Protein AF-A0A3D4EG14-F1 (afdb_monomer)

Sequence (76 aa):
MVSAERIIAAVSPESAPIKRVIQDVRDRGQLIDASFGRSTKAVLVMDSGHVILSSLTPETLAARISNISEEGIENG

pLDDT: mean 88.83, std 13.97, range [40.12, 98.12]

Secondary structure (DSSP, 8-state):
---GGGEEEEE-TTSHHHHHHHHHHHHTT-EEEESTTSPP-EEEEETTS-EEEESS-HHHHHHHHHHHHHHTTTT-

Nearest PDB structures (foldseek):
  7p1w-assembly1_B  TM=9.874E-01  e=1.183E-09  Geobacillus thermodenitrificans NG80-2
  7bm2-assembly1_D  TM=9.834E-01  e=3.787E-09  Geobacillus thermodenitrificans NG80-2
  7bme-assembly1_B  TM=9.872E-01  e=7.010E-09  Geobacillus thermodenitrificans NG80-2
  7bme-assembly1_D  TM=9.492E-01  e=8.038E-09  Geobacillus thermodenitrificans NG80-2
  6wzk-assembly1_F  TM=5.542E-01  e=9.711E-01  Macaca fascicularis

Structure (mmCIF, N/CA/C/O backbone):
data_AF-A0A3D4EG14-F1
#
_entry.id   AF-A0A3D4EG14-F1
#
loop_
_atom_site.group_PDB
_atom_site.id
_atom_site.type_symbol
_atom_site.label_atom_id
_atom_site.label_alt_id
_atom_site.label_comp_id
_atom_site.label_asym_id
_atom_site.label_entity_id
_atom_site.label_seq_id
_atom_site.pdbx_PDB_ins_code
_atom_site.Cartn_x
_atom_site.Cartn_y
_atom_site.Cartn_z
_atom_site.occupancy
_atom_site.B_iso_or_equiv
_atom_site.auth_seq_id
_atom_site.auth_comp_id
_atom_site.auth_asym_id
_atom_site.auth_atom_id
_atom_site.pdbx_PDB_model_num
ATOM 1 N N . MET A 1 1 ? 3.383 -14.789 3.082 1.00 68.75 1 MET A N 1
ATOM 2 C CA . MET A 1 1 ? 3.215 -15.189 1.667 1.00 68.75 1 MET A CA 1
ATOM 3 C C . MET A 1 1 ? 1.809 -14.803 1.241 1.00 68.75 1 MET A C 1
ATOM 5 O O . MET A 1 1 ? 0.921 -14.846 2.082 1.00 68.75 1 MET A O 1
ATOM 9 N N . VAL A 1 2 ? 1.626 -14.372 -0.005 1.00 78.44 2 VAL A N 1
ATOM 10 C CA . VAL A 1 2 ? 0.318 -14.021 -0.588 1.00 78.44 2 VAL A CA 1
ATOM 11 C C . VAL A 1 2 ? 0.134 -14.866 -1.845 1.00 78.44 2 VAL A C 1
ATOM 13 O O . VAL A 1 2 ? 1.133 -15.184 -2.490 1.00 78.44 2 VAL A O 1
ATOM 16 N N . SER A 1 3 ? -1.097 -15.260 -2.175 1.00 85.69 3 SER A N 1
ATOM 17 C CA . SER A 1 3 ? -1.333 -16.037 -3.397 1.00 85.69 3 SER A CA 1
ATOM 18 C C . SER A 1 3 ? -1.191 -15.131 -4.621 1.00 85.69 3 SER A C 1
ATOM 20 O O . SER A 1 3 ? -1.968 -14.188 -4.770 1.00 85.69 3 SER A O 1
ATOM 22 N N . ALA A 1 4 ? -0.185 -15.383 -5.465 1.00 86.44 4 ALA A N 1
ATOM 23 C CA . ALA A 1 4 ? 0.128 -14.533 -6.618 1.00 86.44 4 ALA A CA 1
ATOM 24 C C . ALA A 1 4 ? -0.98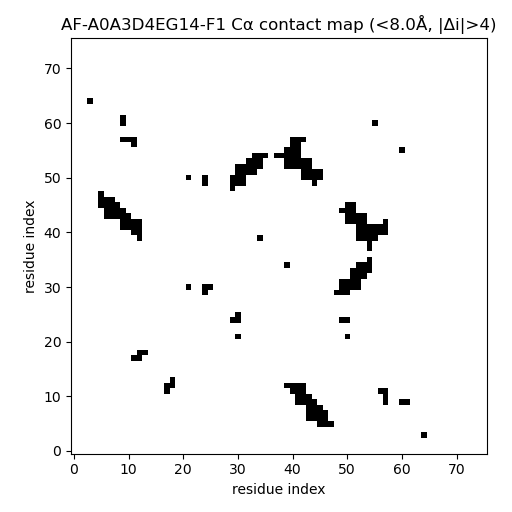7 -14.552 -7.679 1.00 86.44 4 ALA A C 1
ATOM 26 O O . ALA A 1 4 ? -1.337 -13.509 -8.218 1.00 86.44 4 ALA A O 1
ATOM 27 N N . GLU A 1 5 ? -1.605 -15.715 -7.892 1.00 88.38 5 GLU A N 1
ATOM 28 C CA . GLU A 1 5 ? -2.758 -15.942 -8.786 1.00 88.38 5 GLU A CA 1
ATOM 29 C C . GLU A 1 5 ? -3.999 -15.099 -8.441 1.00 88.38 5 GLU A C 1
ATOM 31 O O . GLU A 1 5 ? -4.864 -14.901 -9.289 1.00 88.38 5 GLU A O 1
ATOM 36 N N . ARG A 1 6 ? -4.100 -14.594 -7.205 1.00 91.25 6 ARG A N 1
ATOM 37 C CA . ARG A 1 6 ? -5.256 -13.819 -6.723 1.00 91.25 6 ARG A CA 1
ATOM 38 C C . ARG A 1 6 ? -5.023 -12.311 -6.703 1.00 91.25 6 ARG A C 1
ATOM 40 O O . ARG A 1 6 ? -5.894 -11.554 -6.266 1.00 91.25 6 ARG A O 1
ATOM 47 N N . ILE A 1 7 ? -3.848 -11.865 -7.146 1.00 91.94 7 ILE A N 1
ATOM 48 C CA . ILE A 1 7 ? -3.548 -10.446 -7.325 1.00 91.94 7 ILE A CA 1
ATOM 49 C C . ILE A 1 7 ? -4.185 -9.998 -8.641 1.00 91.94 7 ILE A C 1
ATOM 51 O O . ILE A 1 7 ? -3.800 -10.451 -9.713 1.00 91.94 7 ILE A O 1
ATOM 55 N N . ILE A 1 8 ? -5.137 -9.072 -8.559 1.00 93.69 8 ILE A N 1
ATOM 56 C CA . ILE A 1 8 ? -5.803 -8.486 -9.730 1.00 93.69 8 ILE A CA 1
ATOM 57 C C . ILE A 1 8 ? -4.980 -7.332 -10.305 1.00 93.69 8 ILE A C 1
ATOM 59 O O . ILE A 1 8 ? -4.949 -7.127 -11.516 1.00 93.69 8 ILE A O 1
ATOM 63 N N . ALA A 1 9 ? -4.315 -6.560 -9.441 1.00 92.25 9 ALA A N 1
ATOM 64 C CA . ALA A 1 9 ? -3.494 -5.434 -9.867 1.00 92.25 9 ALA A CA 1
ATOM 65 C C . ALA A 1 9 ? -2.399 -5.090 -8.851 1.00 92.25 9 ALA A C 1
ATOM 67 O O . ALA A 1 9 ? -2.581 -5.245 -7.642 1.00 92.25 9 ALA A O 1
ATOM 68 N N . ALA A 1 10 ? -1.296 -4.534 -9.353 1.00 92.94 10 ALA A N 1
ATOM 69 C CA . ALA A 1 10 ? -0.276 -3.846 -8.570 1.00 92.94 10 ALA A CA 1
ATOM 70 C C . ALA A 1 10 ? -0.178 -2.396 -9.060 1.00 92.94 10 ALA A C 1
ATOM 72 O O . ALA A 1 10 ? 0.132 -2.153 -10.225 1.00 92.94 10 ALA A O 1
ATOM 73 N N . VAL A 1 11 ? -0.464 -1.428 -8.188 1.00 95.06 11 VAL A N 1
ATOM 74 C CA . VAL A 1 11 ? -0.547 -0.003 -8.552 1.00 95.06 11 VAL A CA 1
ATOM 75 C C . VAL A 1 11 ? 0.271 0.878 -7.612 1.00 95.06 11 VAL A C 1
ATOM 77 O O . VAL A 1 11 ? 0.580 0.497 -6.484 1.00 95.06 11 VAL A O 1
ATOM 80 N N . SER A 1 12 ? 0.624 2.078 -8.074 1.00 95.56 12 SER A N 1
ATOM 81 C CA . SER A 1 12 ? 1.305 3.085 -7.254 1.00 95.56 12 SER A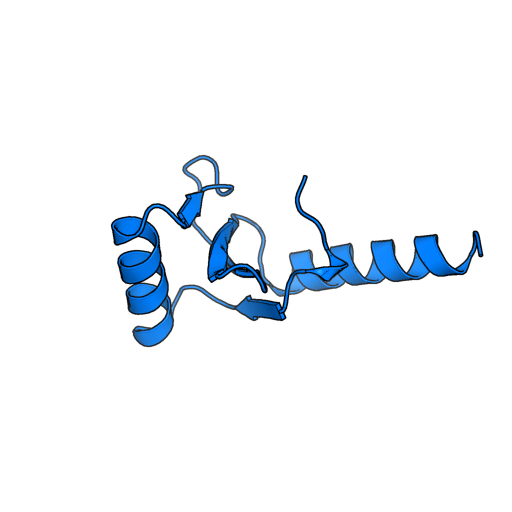 CA 1
ATOM 82 C C . SER A 1 12 ? 0.344 3.737 -6.239 1.00 95.56 12 SER A C 1
ATOM 84 O O . SER A 1 12 ? -0.800 4.040 -6.596 1.00 95.56 12 SER A O 1
ATOM 86 N N . PRO A 1 13 ? 0.785 4.009 -4.993 1.00 95.81 13 PRO A N 1
ATOM 87 C CA . PRO A 1 13 ? -0.037 4.636 -3.955 1.00 95.81 13 PRO A CA 1
ATOM 88 C C . PRO A 1 13 ? -0.242 6.149 -4.137 1.00 95.81 13 PRO A C 1
ATOM 90 O O . PRO A 1 13 ? -0.949 6.765 -3.342 1.00 95.81 13 PRO A O 1
ATOM 93 N N . GLU A 1 14 ? 0.376 6.784 -5.135 1.00 95.50 14 GLU A N 1
ATOM 94 C CA . GLU A 1 14 ? 0.502 8.249 -5.158 1.00 95.50 14 GLU A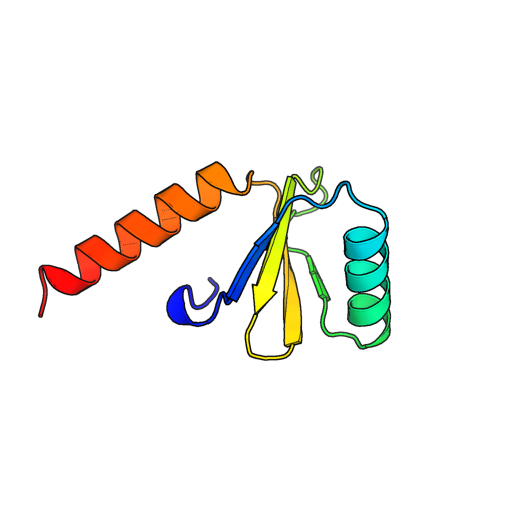 CA 1
ATOM 95 C C . GLU A 1 14 ? -0.794 9.001 -5.481 1.00 95.50 14 GLU A C 1
ATOM 97 O O . GLU A 1 14 ? -0.999 10.127 -5.010 1.00 95.50 14 GLU A O 1
ATOM 102 N N . SER A 1 15 ? -1.691 8.383 -6.252 1.00 96.56 15 SER A N 1
ATOM 103 C CA . SER A 1 15 ? -2.903 9.050 -6.730 1.00 96.56 15 SER A CA 1
ATOM 104 C C . SER A 1 15 ? -3.968 9.204 -5.635 1.00 96.56 15 SER A C 1
ATOM 106 O O . SER A 1 15 ? -4.166 8.327 -4.792 1.00 96.56 15 SER A O 1
ATOM 108 N N . ALA A 1 16 ? -4.713 10.314 -5.673 1.00 97.38 16 ALA A N 1
ATOM 109 C CA . ALA A 1 16 ? -5.803 10.565 -4.727 1.00 97.38 16 ALA A CA 1
ATOM 110 C C . ALA A 1 16 ? -6.878 9.450 -4.698 1.00 97.38 16 ALA A C 1
ATOM 112 O O . ALA A 1 16 ? -7.324 9.109 -3.601 1.00 97.38 16 ALA A O 1
ATOM 113 N N . PRO A 1 17 ? -7.288 8.840 -5.833 1.00 96.44 17 PRO A N 1
ATOM 114 C CA . PRO A 1 17 ? -8.186 7.685 -5.819 1.00 96.44 17 PRO A CA 1
ATOM 115 C C . PRO A 1 17 ? -7.628 6.479 -5.065 1.00 96.44 17 PRO A C 1
ATOM 117 O O . PRO A 1 17 ? -8.349 5.888 -4.268 1.00 96.44 17 PRO A O 1
ATOM 120 N N . ILE A 1 18 ? -6.349 6.146 -5.251 1.00 97.44 18 ILE A N 1
ATOM 121 C CA . ILE A 1 18 ? -5.740 5.003 -4.559 1.00 97.44 18 ILE A CA 1
ATOM 122 C C . ILE A 1 18 ? -5.613 5.271 -3.059 1.00 97.44 18 ILE A C 1
ATOM 124 O O . ILE A 1 18 ? -5.940 4.399 -2.259 1.00 97.44 18 ILE A O 1
ATOM 128 N N . LYS A 1 19 ? -5.245 6.492 -2.656 1.00 97.19 19 LYS A N 1
ATOM 129 C CA . LYS A 1 19 ? -5.226 6.881 -1.235 1.00 97.19 19 LYS A CA 1
ATOM 130 C C . LYS A 1 19 ? -6.602 6.727 -0.576 1.00 97.19 19 LYS A C 1
ATOM 132 O O . LYS A 1 19 ? -6.672 6.256 0.555 1.00 97.19 19 LYS A O 1
ATOM 137 N N . ARG A 1 20 ? -7.687 7.049 -1.294 1.00 97.81 20 ARG A N 1
ATOM 138 C CA . ARG A 1 20 ? -9.062 6.807 -0.820 1.00 97.81 20 ARG A CA 1
ATOM 139 C C . ARG A 1 20 ? -9.370 5.320 -0.671 1.00 97.81 20 ARG A C 1
ATOM 141 O O . ARG A 1 20 ? -9.845 4.924 0.381 1.00 97.81 20 ARG A O 1
ATOM 148 N N . VAL A 1 21 ? -9.013 4.493 -1.654 1.00 97.19 21 VAL A N 1
ATOM 149 C CA . VAL A 1 21 ? -9.188 3.031 -1.558 1.00 97.19 21 VAL A CA 1
ATOM 150 C C . VAL A 1 21 ? -8.467 2.459 -0.335 1.00 97.19 21 VAL A C 1
ATOM 152 O O . VAL A 1 21 ? -9.054 1.664 0.391 1.00 97.19 21 VAL A O 1
ATOM 155 N N . ILE A 1 22 ? -7.226 2.884 -0.068 1.00 97.31 22 ILE A N 1
ATOM 156 C CA . ILE A 1 22 ? -6.457 2.439 1.109 1.00 97.31 22 ILE A CA 1
ATOM 157 C C . ILE A 1 22 ? -7.167 2.815 2.416 1.00 97.31 22 ILE A C 1
ATOM 159 O O . ILE A 1 22 ? -7.148 2.033 3.367 1.00 97.31 22 ILE A O 1
ATOM 163 N N . GLN A 1 23 ? -7.772 4.002 2.482 1.00 98.06 23 GLN A N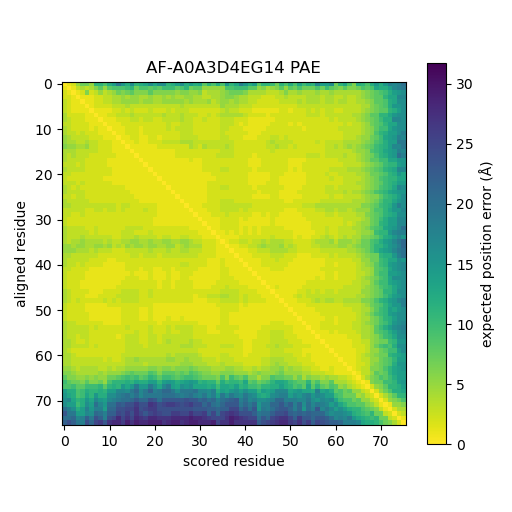 1
ATOM 164 C CA . GLN A 1 23 ? -8.528 4.419 3.659 1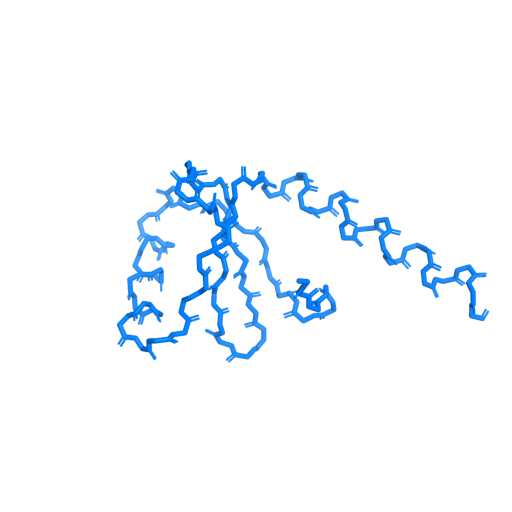.00 98.06 23 GLN A CA 1
ATOM 165 C C . GLN A 1 23 ? -9.808 3.588 3.816 1.00 98.06 23 GLN A C 1
ATOM 167 O O . GLN A 1 23 ? -10.023 3.002 4.872 1.00 98.06 23 GLN A O 1
ATOM 172 N N . ASP A 1 24 ? -10.592 3.439 2.748 1.00 98.06 24 ASP A N 1
ATOM 173 C CA . ASP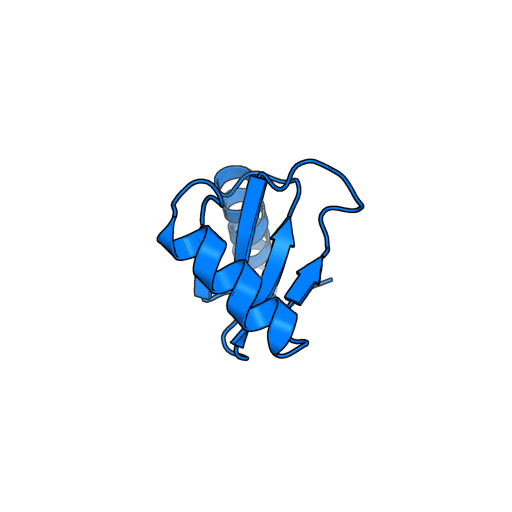 A 1 24 ? -11.853 2.691 2.772 1.00 98.06 24 ASP A CA 1
ATOM 174 C C . ASP A 1 24 ? -11.653 1.230 3.208 1.00 98.06 24 ASP A C 1
ATOM 176 O O . ASP A 1 24 ? -12.419 0.700 4.013 1.00 98.06 24 ASP A O 1
ATOM 180 N N . VAL A 1 25 ? -10.618 0.555 2.697 1.00 98.00 25 VAL A N 1
ATOM 181 C CA . VAL A 1 25 ? -10.319 -0.841 3.068 1.00 98.00 25 VAL A CA 1
ATOM 182 C C . VAL A 1 25 ? -9.715 -0.961 4.467 1.00 98.00 25 VAL A C 1
ATOM 184 O O . VAL A 1 25 ? -9.932 -1.977 5.127 1.00 98.00 25 VAL A O 1
ATOM 187 N N . ARG A 1 26 ? -9.008 0.068 4.961 1.00 97.56 26 ARG A N 1
ATOM 188 C CA . ARG A 1 26 ? -8.565 0.141 6.363 1.00 97.56 26 ARG A CA 1
ATOM 189 C C . ARG A 1 26 ? -9.764 0.194 7.297 1.00 97.56 26 ARG A C 1
ATOM 191 O O . ARG A 1 26 ? -9.813 -0.586 8.243 1.00 97.56 26 ARG A O 1
ATOM 198 N N . ASP A 1 27 ? -10.730 1.057 6.998 1.00 98.12 27 ASP A N 1
ATOM 199 C CA . ASP A 1 27 ? -11.929 1.243 7.821 1.00 98.12 27 ASP A CA 1
ATOM 200 C C . ASP A 1 27 ? -12.799 -0.025 7.851 1.00 98.12 27 ASP A C 1
ATOM 202 O O . ASP A 1 27 ? -13.460 -0.314 8.847 1.00 98.12 27 ASP A O 1
ATOM 206 N N . ARG A 1 28 ? -12.739 -0.839 6.790 1.00 97.62 28 ARG A N 1
ATOM 207 C CA . ARG A 1 28 ? -13.392 -2.158 6.701 1.00 97.62 28 ARG A CA 1
ATOM 208 C C . ARG A 1 28 ? -12.596 -3.302 7.341 1.00 97.62 28 ARG A C 1
ATOM 210 O O . ARG A 1 28 ? -13.081 -4.430 7.351 1.00 97.62 28 ARG A O 1
ATOM 217 N N . GLY A 1 29 ? -11.378 -3.056 7.826 1.00 97.81 29 GLY A N 1
ATOM 21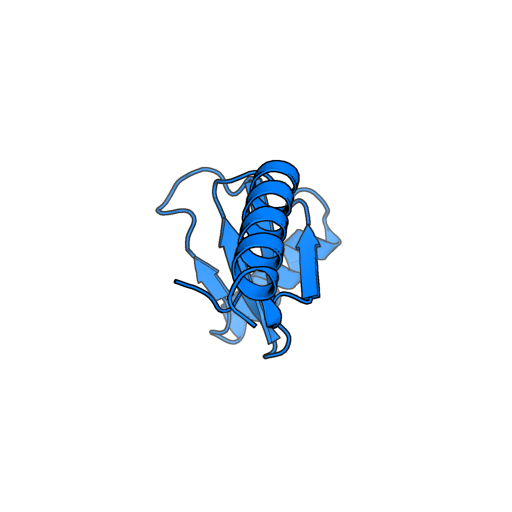8 C CA . GLY A 1 29 ? -10.499 -4.099 8.370 1.00 97.81 29 GLY A CA 1
ATOM 219 C C . GLY A 1 29 ? -9.917 -5.058 7.321 1.00 97.81 29 GLY A C 1
ATOM 220 O O . GLY A 1 29 ? -9.497 -6.156 7.669 1.00 97.81 29 GLY A O 1
ATOM 221 N N . GLN A 1 30 ? -9.886 -4.662 6.044 1.00 98.00 30 GLN A N 1
ATOM 222 C CA . GLN A 1 30 ? -9.398 -5.470 4.912 1.00 98.00 30 GLN A CA 1
ATOM 223 C C . GLN A 1 30 ? -8.015 -5.028 4.398 1.00 98.00 30 GLN A C 1
ATOM 225 O O . GLN A 1 30 ? -7.518 -5.550 3.396 1.00 98.00 30 GLN A O 1
ATOM 230 N N . LEU A 1 31 ? -7.385 -4.059 5.065 1.00 97.81 31 LEU A N 1
ATOM 231 C CA . LEU A 1 31 ? -6.033 -3.618 4.745 1.00 97.81 31 LEU A CA 1
ATOM 232 C C . LEU A 1 31 ? -4.995 -4.503 5.443 1.00 97.81 31 LEU A C 1
ATOM 234 O O . LEU A 1 31 ? -4.996 -4.628 6.666 1.00 97.81 31 LEU A O 1
ATOM 238 N N . ILE A 1 32 ? -4.051 -5.033 4.671 1.00 96.88 32 ILE A N 1
ATOM 239 C CA . ILE A 1 32 ? -2.876 -5.742 5.178 1.00 96.88 32 ILE A CA 1
ATOM 240 C C . ILE A 1 32 ? -1.645 -4.869 4.931 1.00 96.88 32 ILE A C 1
ATOM 242 O O . ILE A 1 32 ? -1.283 -4.585 3.789 1.00 96.88 32 ILE A O 1
ATOM 246 N N . ASP A 1 33 ? -0.971 -4.450 5.998 1.00 95.75 33 ASP A N 1
ATOM 247 C CA . ASP A 1 33 ? 0.276 -3.697 5.879 1.00 95.75 33 ASP A CA 1
ATOM 248 C C . ASP A 1 33 ? 1.486 -4.645 5.847 1.00 95.75 33 ASP A C 1
ATOM 250 O O . ASP A 1 33 ? 1.953 -5.117 6.883 1.00 95.75 33 ASP A O 1
ATOM 254 N N . ALA A 1 34 ? 2.004 -4.913 4.645 1.00 95.31 34 ALA A N 1
ATOM 255 C CA . ALA A 1 34 ? 3.240 -5.669 4.433 1.00 95.31 34 ALA A CA 1
ATOM 256 C C . ALA A 1 34 ? 4.445 -4.755 4.126 1.00 95.31 34 ALA A C 1
ATOM 258 O O . ALA A 1 34 ? 5.493 -5.218 3.666 1.00 95.31 34 ALA A O 1
ATOM 259 N N . SER A 1 35 ? 4.323 -3.446 4.375 1.00 93.94 35 SER A N 1
ATOM 260 C CA . SER A 1 35 ? 5.428 -2.493 4.230 1.00 93.94 35 SER A CA 1
ATOM 261 C C . SER A 1 35 ? 6.396 -2.535 5.418 1.00 93.94 35 SER A C 1
ATOM 263 O O . SER A 1 35 ? 7.544 -2.111 5.277 1.00 93.94 35 SER A O 1
ATOM 265 N N . PHE A 1 36 ? 5.954 -3.071 6.565 1.00 89.50 36 PHE A N 1
ATOM 266 C CA . PHE A 1 36 ? 6.707 -3.134 7.825 1.00 89.50 36 PHE A CA 1
ATOM 267 C C . PHE A 1 36 ? 7.213 -1.754 8.285 1.00 89.50 36 PHE A C 1
ATOM 269 O O . PHE A 1 36 ? 8.369 -1.599 8.680 1.00 89.50 36 PHE A O 1
ATOM 276 N N . GLY A 1 37 ? 6.358 -0.729 8.178 1.00 91.38 37 GLY A N 1
ATOM 277 C CA . GLY A 1 37 ? 6.673 0.648 8.579 1.00 91.38 37 GLY A CA 1
ATOM 278 C C . GLY A 1 37 ? 7.586 1.403 7.607 1.00 91.38 37 GLY A C 1
ATOM 279 O O . GLY A 1 37 ? 8.008 2.521 7.896 1.00 91.38 37 GLY A O 1
ATOM 280 N N . ARG A 1 38 ? 7.908 0.811 6.452 1.00 95.44 38 ARG A N 1
ATOM 281 C CA . ARG A 1 38 ? 8.649 1.482 5.376 1.00 95.44 38 ARG A CA 1
ATOM 282 C C . ARG A 1 38 ? 7.694 2.263 4.481 1.00 95.44 38 ARG A C 1
ATOM 284 O O . ARG A 1 38 ? 6.491 2.026 4.470 1.00 95.44 38 ARG A O 1
ATOM 291 N N . SER A 1 39 ? 8.254 3.157 3.666 1.00 95.25 39 SER A N 1
ATOM 292 C CA . SER A 1 39 ? 7.472 3.837 2.633 1.00 95.25 39 SER A CA 1
ATOM 293 C C . SER A 1 39 ? 6.770 2.811 1.739 1.00 95.25 39 SER A C 1
ATOM 295 O O . SER A 1 39 ? 7.412 1.904 1.197 1.00 95.25 39 SER A O 1
ATOM 297 N N . THR A 1 40 ? 5.449 2.950 1.619 1.00 97.25 40 THR A N 1
ATOM 298 C CA . THR A 1 40 ? 4.647 2.161 0.687 1.00 97.25 40 THR A CA 1
ATOM 299 C C . THR A 1 40 ? 4.994 2.614 -0.722 1.00 97.25 40 THR A C 1
ATOM 301 O O . THR A 1 40 ? 4.851 3.787 -1.048 1.00 97.25 40 THR A O 1
ATOM 304 N N . LYS A 1 41 ? 5.455 1.684 -1.554 1.00 96.94 41 LYS A N 1
ATOM 305 C CA . LYS A 1 41 ? 5.791 1.924 -2.962 1.00 96.94 41 LYS A CA 1
ATOM 306 C C . LYS A 1 41 ? 4.798 1.277 -3.919 1.00 96.94 41 LYS A C 1
ATOM 308 O O . LYS A 1 41 ? 4.737 1.678 -5.076 1.00 96.94 41 LYS A O 1
ATOM 313 N N . ALA A 1 42 ? 4.015 0.311 -3.446 1.00 97.00 42 ALA A N 1
ATOM 314 C CA . ALA A 1 42 ? 2.970 -0.327 -4.226 1.00 97.00 42 ALA A CA 1
ATOM 315 C C . ALA A 1 42 ? 1.781 -0.736 -3.357 1.00 97.00 42 ALA A C 1
ATOM 317 O O . ALA A 1 42 ? 1.904 -0.977 -2.154 1.00 97.00 42 ALA A O 1
ATOM 318 N N . VAL A 1 43 ? 0.641 -0.857 -4.021 1.00 97.31 43 VAL A N 1
ATOM 319 C CA . VAL A 1 43 ? -0.632 -1.320 -3.484 1.00 97.31 43 VAL A CA 1
ATOM 320 C C . VAL A 1 43 ? -1.065 -2.508 -4.331 1.00 97.31 43 VAL A C 1
ATOM 322 O O . VAL A 1 43 ? -1.227 -2.376 -5.545 1.00 97.31 43 VAL A O 1
ATOM 325 N N . LEU A 1 44 ? -1.224 -3.669 -3.704 1.00 96.44 44 LEU A N 1
ATOM 326 C CA . LEU A 1 44 ? -1.753 -4.865 -4.350 1.00 96.44 44 LEU A CA 1
ATOM 327 C C . LEU A 1 44 ? -3.254 -4.948 -4.094 1.00 96.44 44 LEU A C 1
ATOM 329 O O . LEU A 1 44 ? -3.689 -4.867 -2.944 1.00 96.44 44 LEU A O 1
ATOM 333 N N . VAL A 1 45 ? -4.026 -5.133 -5.159 1.00 95.94 45 VAL A N 1
ATOM 334 C CA . VAL A 1 45 ? -5.473 -5.346 -5.102 1.00 95.94 45 VAL A CA 1
ATOM 335 C C . VAL A 1 45 ? -5.745 -6.833 -5.276 1.00 95.94 45 VAL A C 1
ATOM 337 O O . VAL A 1 45 ? -5.347 -7.418 -6.284 1.00 95.94 45 VAL A O 1
ATOM 340 N N . MET A 1 46 ? -6.411 -7.435 -4.294 1.00 95.56 46 MET A N 1
ATOM 341 C CA . MET A 1 46 ? -6.771 -8.853 -4.296 1.00 95.56 46 MET A CA 1
ATOM 342 C C . MET A 1 46 ? -8.217 -9.052 -4.766 1.00 95.56 46 MET A C 1
ATOM 344 O O . MET A 1 46 ? -9.081 -8.210 -4.519 1.00 95.56 46 MET A O 1
ATOM 348 N N . ASP A 1 47 ? -8.504 -10.211 -5.353 1.00 95.50 47 ASP A N 1
ATOM 349 C CA . ASP A 1 47 ? -9.860 -10.644 -5.736 1.00 95.50 47 ASP A CA 1
ATOM 350 C C . ASP A 1 47 ? -10.858 -10.694 -4.558 1.00 95.50 47 ASP A C 1
ATOM 352 O O . ASP A 1 47 ? -12.045 -10.424 -4.709 1.00 95.50 47 ASP A O 1
ATOM 356 N N . SER A 1 48 ? -10.355 -10.982 -3.359 1.00 95.25 48 SER A N 1
ATOM 357 C CA . SER A 1 48 ? -11.108 -11.058 -2.102 1.00 95.25 48 SER A CA 1
ATOM 358 C C . SER A 1 48 ? -11.521 -9.699 -1.526 1.00 95.25 48 SER A C 1
ATOM 360 O O . SER A 1 48 ? -12.136 -9.648 -0.461 1.00 95.25 48 SER A O 1
ATOM 362 N N . GLY A 1 49 ? -11.145 -8.595 -2.177 1.00 94.31 49 GLY A N 1
ATOM 363 C CA . GLY A 1 49 ? -11.361 -7.234 -1.680 1.00 94.31 49 GLY A CA 1
ATOM 364 C C . GLY A 1 49 ? -10.326 -6.764 -0.654 1.00 94.31 49 GLY A C 1
ATOM 365 O O . GLY A 1 49 ? -10.367 -5.606 -0.243 1.00 94.31 49 GLY A O 1
ATOM 366 N N . HIS A 1 50 ? -9.374 -7.619 -0.265 1.00 97.50 50 HIS A N 1
ATOM 367 C CA . HIS A 1 50 ? -8.220 -7.189 0.520 1.00 97.50 50 HIS A CA 1
ATOM 368 C C . HIS A 1 50 ? -7.287 -6.309 -0.310 1.00 97.50 50 HIS A C 1
ATOM 370 O O . HIS A 1 50 ? -7.115 -6.495 -1.518 1.00 97.50 50 HIS A O 1
ATOM 376 N N . VAL A 1 51 ? -6.622 -5.387 0.376 1.00 97.56 51 VAL A N 1
ATOM 377 C CA . VAL A 1 51 ? -5.570 -4.552 -0.201 1.00 97.56 51 VAL A CA 1
ATOM 378 C C . VAL A 1 51 ? -4.305 -4.726 0.617 1.00 97.56 51 VAL A C 1
ATOM 380 O O . VAL A 1 51 ? -4.349 -4.696 1.846 1.00 97.56 51 VAL A O 1
ATOM 383 N N . ILE A 1 52 ? -3.174 -4.901 -0.063 1.00 97.25 52 ILE A N 1
ATOM 384 C CA . ILE A 1 52 ? -1.882 -5.134 0.585 1.00 97.25 52 ILE A CA 1
ATOM 385 C C . ILE A 1 52 ? -0.928 -3.992 0.255 1.00 97.25 52 ILE A C 1
ATOM 387 O O . ILE A 1 52 ? -0.680 -3.699 -0.916 1.00 97.25 52 ILE A O 1
ATOM 391 N N . LEU A 1 53 ? -0.367 -3.357 1.282 1.00 97.62 53 LEU A N 1
ATOM 392 C CA . LEU A 1 53 ? 0.673 -2.341 1.117 1.00 97.62 53 LEU A CA 1
ATOM 393 C C . LEU A 1 53 ? 2.041 -3.008 1.024 1.00 97.62 53 LEU A C 1
ATOM 395 O O . LEU A 1 53 ? 2.364 -3.881 1.826 1.00 97.62 53 LEU A O 1
ATOM 399 N N . SER A 1 54 ? 2.863 -2.574 0.072 1.00 96.31 54 SER A N 1
ATOM 400 C CA . SER A 1 54 ? 4.201 -3.118 -0.147 1.00 96.31 54 SER A CA 1
ATOM 401 C C . SER A 1 54 ? 5.245 -2.014 -0.203 1.00 96.31 54 SER A C 1
ATOM 403 O O . SER A 1 54 ? 5.017 -0.940 -0.757 1.00 96.31 54 SER A O 1
ATOM 405 N N . SER A 1 55 ? 6.428 -2.301 0.338 1.00 96.44 55 SER A N 1
ATOM 406 C CA . SER A 1 55 ? 7.610 -1.437 0.219 1.00 96.44 55 SER A CA 1
ATOM 407 C C . SER A 1 55 ? 8.412 -1.675 -1.069 1.00 96.44 55 SER A C 1
ATOM 409 O O . SER A 1 55 ? 9.395 -0.975 -1.331 1.00 96.44 55 SER A O 1
ATOM 411 N N . LEU A 1 56 ? 7.994 -2.647 -1.885 1.00 94.69 56 LEU A N 1
ATOM 412 C CA . LEU A 1 56 ? 8.524 -2.905 -3.223 1.00 94.69 56 LEU A CA 1
ATOM 413 C C . LEU A 1 56 ? 7.743 -2.100 -4.262 1.00 94.69 56 LEU A C 1
ATOM 415 O O . LEU A 1 56 ? 6.554 -1.849 -4.082 1.00 94.69 56 LEU A O 1
ATOM 419 N N . THR A 1 57 ? 8.408 -1.702 -5.345 1.00 94.50 57 THR A N 1
ATOM 420 C CA . THR A 1 57 ? 7.736 -0.999 -6.446 1.00 94.50 57 THR A CA 1
ATOM 421 C C . THR A 1 57 ? 6.853 -1.963 -7.249 1.00 94.50 57 THR A C 1
ATOM 423 O O . THR A 1 57 ? 7.114 -3.175 -7.228 1.00 94.50 57 THR A O 1
ATOM 426 N N . PRO A 1 58 ? 5.837 -1.462 -7.978 1.00 91.94 58 PRO A N 1
ATOM 427 C CA . PRO A 1 58 ? 4.993 -2.297 -8.830 1.00 91.94 58 PRO A CA 1
ATOM 428 C C . PRO A 1 58 ? 5.797 -3.129 -9.838 1.00 91.94 58 PRO A C 1
ATOM 430 O O . PRO A 1 58 ? 5.504 -4.303 -10.031 1.00 91.94 58 PRO A O 1
ATOM 433 N N . GLU A 1 59 ? 6.867 -2.573 -10.408 1.00 92.06 59 GLU A N 1
ATOM 434 C CA . GLU A 1 59 ? 7.723 -3.243 -11.397 1.00 92.06 59 GLU A CA 1
ATOM 435 C C . GLU A 1 59 ? 8.506 -4.403 -10.771 1.00 92.06 59 GLU A C 1
ATOM 437 O O . GLU A 1 59 ? 8.597 -5.484 -11.347 1.00 92.06 59 GLU A O 1
ATOM 442 N N . THR A 1 60 ? 9.027 -4.208 -9.553 1.00 92.62 60 THR A N 1
ATOM 443 C CA . THR A 1 60 ? 9.721 -5.274 -8.810 1.00 92.62 60 THR A CA 1
ATOM 444 C C . THR A 1 60 ? 8.766 -6.419 -8.475 1.00 92.62 60 THR A C 1
ATOM 446 O O . THR A 1 60 ? 9.158 -7.584 -8.486 1.00 92.62 60 THR A O 1
ATOM 449 N N . LEU A 1 61 ? 7.514 -6.091 -8.146 1.00 90.62 61 LEU A N 1
ATOM 450 C CA . LEU A 1 61 ? 6.473 -7.077 -7.868 1.00 90.62 61 LEU A CA 1
ATOM 451 C C . LEU A 1 61 ? 6.087 -7.839 -9.136 1.00 90.62 61 LEU A C 1
ATOM 453 O O . LEU A 1 61 ? 6.057 -9.064 -9.094 1.00 90.62 61 LEU A O 1
ATOM 457 N N . ALA A 1 62 ? 5.872 -7.137 -10.250 1.00 87.44 62 ALA A N 1
ATOM 458 C CA . ALA A 1 62 ? 5.566 -7.744 -11.541 1.00 87.44 62 ALA A CA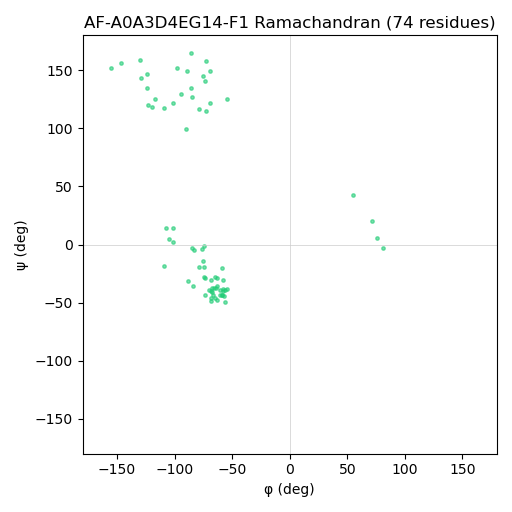 1
ATOM 459 C C . ALA A 1 62 ? 6.654 -8.741 -11.967 1.00 87.44 62 ALA A C 1
ATOM 461 O O . ALA A 1 62 ? 6.336 -9.894 -12.231 1.00 87.44 62 ALA A O 1
ATOM 462 N N . ALA A 1 63 ? 7.933 -8.349 -11.910 1.00 87.94 63 ALA A N 1
ATOM 463 C CA . ALA A 1 63 ? 9.047 -9.241 -12.246 1.00 87.94 63 ALA A CA 1
ATOM 464 C C . ALA A 1 63 ? 9.075 -10.513 -11.379 1.00 87.94 63 ALA A C 1
ATOM 466 O O . ALA A 1 63 ? 9.321 -11.607 -11.875 1.00 87.94 63 ALA A O 1
ATOM 467 N N . ARG A 1 64 ? 8.783 -10.393 -10.077 1.00 85.62 64 ARG A N 1
ATOM 468 C CA . ARG A 1 64 ? 8.732 -11.555 -9.173 1.00 85.62 64 ARG A CA 1
ATOM 469 C C . ARG A 1 64 ? 7.536 -12.461 -9.447 1.00 85.62 64 ARG A C 1
ATOM 471 O O . ARG A 1 64 ? 7.679 -13.671 -9.344 1.00 85.62 64 ARG A O 1
ATOM 478 N N . ILE A 1 65 ? 6.375 -11.887 -9.756 1.00 81.62 65 ILE A N 1
ATOM 479 C CA . ILE A 1 65 ? 5.161 -12.650 -10.068 1.00 81.62 65 ILE A CA 1
ATOM 480 C C . ILE A 1 65 ? 5.349 -13.421 -11.380 1.00 81.62 65 ILE A C 1
ATOM 482 O O . ILE A 1 65 ? 5.028 -14.606 -11.422 1.00 81.62 65 ILE A O 1
ATOM 486 N N . SER A 1 66 ? 5.931 -12.789 -12.403 1.00 78.88 66 SER A N 1
ATOM 487 C CA . SER A 1 66 ? 6.239 -13.444 -13.680 1.00 78.88 66 SER A CA 1
ATOM 488 C C . SER A 1 66 ? 7.171 -14.646 -13.508 1.00 78.88 66 SER A C 1
ATOM 490 O O . SER A 1 66 ? 6.881 -15.718 -14.032 1.00 78.88 66 SER A O 1
ATOM 492 N N . ASN A 1 67 ? 8.223 -14.522 -12.694 1.00 73.31 67 ASN A N 1
ATOM 493 C CA . ASN A 1 67 ? 9.137 -15.642 -12.440 1.00 73.31 67 ASN A CA 1
ATOM 494 C C . ASN A 1 67 ? 8.439 -16.833 -11.753 1.00 73.31 67 ASN A C 1
ATOM 496 O O . ASN A 1 67 ? 8.737 -17.981 -12.060 1.00 73.31 67 ASN A O 1
ATOM 500 N N . ILE A 1 68 ? 7.475 -16.577 -10.857 1.00 67.88 68 ILE A N 1
ATOM 501 C CA . ILE A 1 68 ? 6.690 -17.645 -10.208 1.00 67.88 68 ILE A CA 1
ATOM 502 C C . ILE A 1 68 ? 5.793 -18.359 -11.228 1.00 67.88 68 ILE A C 1
ATOM 504 O O . ILE A 1 68 ? 5.615 -19.573 -11.149 1.00 67.88 68 ILE A O 1
ATOM 508 N N . SER A 1 69 ? 5.218 -17.622 -12.186 1.00 60.44 69 SER A N 1
ATO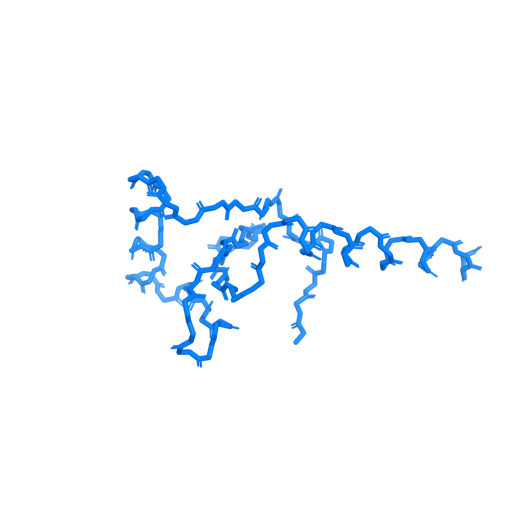M 509 C CA . SER A 1 69 ? 4.397 -18.238 -13.233 1.00 60.44 69 SER A CA 1
ATOM 510 C C . SER A 1 69 ? 5.205 -19.100 -14.203 1.00 60.44 69 SER A C 1
ATOM 512 O O . SER A 1 69 ? 4.673 -20.091 -14.689 1.00 60.44 69 SER A O 1
ATOM 514 N N . GLU A 1 70 ? 6.475 -18.773 -14.448 1.00 59.97 70 GLU A N 1
ATOM 515 C CA . GLU A 1 70 ? 7.358 -19.573 -15.308 1.00 59.97 70 GLU A CA 1
ATOM 516 C C . GLU A 1 70 ? 7.808 -20.873 -14.612 1.00 59.97 70 GLU A C 1
ATOM 518 O O . GLU A 1 70 ? 7.686 -21.947 -15.200 1.00 59.97 70 GLU A O 1
ATOM 523 N N . GLU A 1 71 ? 8.191 -20.827 -13.328 1.00 57.38 71 GLU A N 1
ATOM 524 C CA . GLU A 1 71 ? 8.561 -22.033 -12.554 1.00 57.38 71 GLU A CA 1
ATOM 525 C C . GLU A 1 71 ? 7.397 -23.036 -12.392 1.00 57.38 71 GLU A C 1
ATOM 527 O O . GLU A 1 71 ? 7.614 -24.247 -12.281 1.00 57.38 71 GLU A O 1
ATOM 532 N N . GLY A 1 72 ? 6.149 -22.553 -12.393 1.00 52.34 72 GLY A N 1
ATOM 533 C CA . GLY A 1 72 ? 4.951 -23.397 -12.341 1.00 52.34 72 GLY A CA 1
ATOM 534 C C . GLY A 1 72 ? 4.624 -24.120 -13.654 1.00 52.34 72 GLY A C 1
ATOM 535 O O . GLY A 1 72 ? 3.897 -25.109 -13.624 1.00 52.34 72 GLY A O 1
ATOM 536 N N . ILE A 1 73 ? 5.157 -23.654 -14.790 1.00 53.84 73 ILE A N 1
ATOM 537 C CA . ILE A 1 73 ? 4.937 -24.255 -16.117 1.00 53.84 73 ILE A CA 1
ATOM 538 C C . ILE A 1 73 ? 5.979 -25.346 -16.408 1.00 53.84 73 ILE A C 1
ATOM 540 O O . ILE A 1 73 ? 5.658 -26.329 -17.066 1.00 53.84 73 ILE A O 1
ATOM 544 N N . GLU A 1 74 ? 7.202 -25.230 -15.884 1.00 49.81 74 GLU A N 1
ATOM 545 C CA . GLU A 1 74 ? 8.265 -26.228 -16.109 1.00 49.81 74 GLU A CA 1
ATOM 546 C C . GLU A 1 74 ? 8.089 -27.528 -15.303 1.00 49.81 74 GLU A C 1
ATOM 548 O O . GLU A 1 74 ? 8.726 -28.534 -15.607 1.00 49.81 74 GLU A O 1
ATOM 553 N N . ASN A 1 75 ? 7.207 -27.532 -14.299 1.00 50.00 75 ASN A N 1
ATOM 554 C CA . ASN A 1 75 ? 6.921 -28.699 -13.456 1.00 50.00 75 ASN A CA 1
ATOM 555 C C . ASN A 1 75 ? 5.542 -29.342 -13.734 1.00 50.00 75 ASN A C 1
ATOM 557 O O . ASN A 1 75 ? 5.068 -30.125 -12.906 1.00 50.00 75 ASN A O 1
ATOM 561 N N . GLY A 1 76 ? 4.889 -28.988 -14.850 1.00 40.12 76 GLY A N 1
ATOM 562 C CA . GLY A 1 76 ? 3.557 -29.469 -15.255 1.00 40.12 76 GLY A CA 1
ATOM 563 C C . GLY A 1 76 ? 3.576 -30.515 -16.361 1.00 40.12 76 GLY A C 1
ATOM 564 O O . GLY A 1 76 ? 4.327 -30.325 -17.342 1.00 40.12 76 GLY A O 1
#

Mean predicted aligned error: 5.24 Å

Radius of gyration: 13.09 Å; Cα contacts (8 Å, |Δi|>4): 102; chains: 1; bounding box: 23×40×25 Å

Solvent-accessible surface area (backbone atoms only — not comparable to full-atom values): 4331 Å² total; per-residue (Å²): 140,75,70,68,94,47,52,76,44,66,38,65,53,83,46,72,70,47,47,49,52,57,50,56,30,44,79,70,71,34,52,42,80,66,26,80,90,45,70,66,38,14,35,37,38,34,77,87,66,35,37,37,35,24,52,50,43,40,67,62,50,50,57,53,50,51,52,54,57,50,60,58,57,80,77,106

Foldseek 3Di:
DDDLVFFPDKDACPDPVNVVLQVVCVVVVQEAEPCVPPDFQIWTQGPVRHIYTHPDHRVVVVVVSVVVVVVVVVVD